Protein AF-A0A9E5TE05-F1 (afdb_monomer_lite)

Sequence (41 aa):
LPISDGWADVVISNGVVNLCLDKSAVFQEMYRVLKPSGRLQ

Foldseek 3Di:
DDAAFQQDQEDEDDCVCVVDPDNPVVVVVRNRNHHPNHYYD

pLDDT: mean 95.95, std 6.98, range [54.53, 98.44]

Secondary structure (DSSP, 8-state):
-PPPTT-EEEE--SSGGGG-S-HHHHHHHHHHHEEEEEEE-

Structure (mmCIF, N/CA/C/O backbone):
data_AF-A0A9E5TE05-F1
#
_entry.id   AF-A0A9E5TE05-F1
#
loop_
_atom_site.group_PDB
_atom_site.id
_atom_site.type_symbol
_atom_site.label_atom_id
_atom_site.label_alt_id
_atom_site.label_comp_id
_atom_site.label_asym_id
_atom_site.label_entity_id
_atom_site.label_seq_id
_atom_site.pdbx_PDB_ins_code
_atom_site.Cartn_x
_atom_site.Cartn_y
_atom_site.Cartn_z
_atom_site.occupancy
_atom_site.B_iso_or_equiv
_atom_site.auth_seq_id
_atom_site.auth_comp_id
_atom_site.auth_asym_id
_atom_site.auth_atom_id
_atom_site.pdbx_PDB_model_num
ATOM 1 N N . LEU A 1 1 ? -6.423 -14.203 -6.600 1.00 54.53 1 LE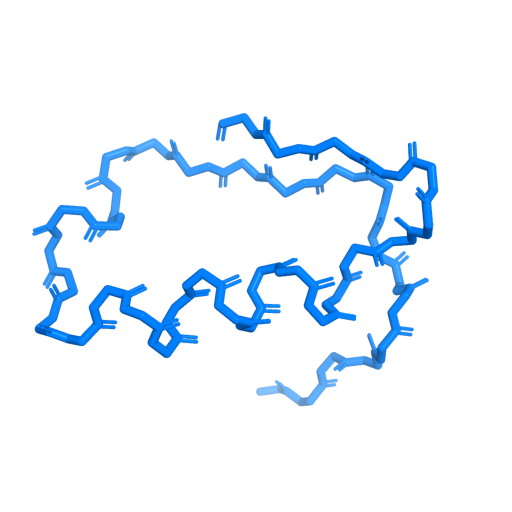U A N 1
ATOM 2 C CA . LEU A 1 1 ? -7.478 -14.179 -5.560 1.00 54.53 1 LEU A CA 1
ATOM 3 C C . LEU A 1 1 ? -8.100 -12.794 -5.577 1.00 54.53 1 LEU A C 1
ATOM 5 O O . LEU A 1 1 ? -7.318 -11.851 -5.574 1.00 54.53 1 LEU A O 1
ATOM 9 N N . PRO A 1 2 ? -9.429 -12.629 -5.611 1.00 83.38 2 PRO A N 1
ATOM 10 C CA . PRO A 1 2 ? -10.006 -11.323 -5.338 1.00 83.38 2 PRO A CA 1
ATOM 11 C C . PRO A 1 2 ? -10.056 -11.093 -3.820 1.00 83.38 2 PRO A C 1
ATOM 13 O O . PRO A 1 2 ? -10.611 -11.908 -3.085 1.00 83.38 2 PRO A O 1
ATOM 16 N N . ILE A 1 3 ? -9.445 -10.000 -3.360 1.00 92.44 3 ILE A N 1
ATOM 17 C CA . ILE A 1 3 ? -9.581 -9.473 -1.993 1.00 92.44 3 ILE A CA 1
ATOM 18 C C . ILE A 1 3 ? -10.605 -8.338 -2.047 1.00 92.44 3 ILE A C 1
ATOM 20 O O . ILE A 1 3 ? -10.501 -7.471 -2.919 1.00 92.44 3 ILE A O 1
ATOM 24 N N . SER A 1 4 ? -11.571 -8.327 -1.131 1.00 95.06 4 SER A N 1
ATOM 25 C CA . SER A 1 4 ? -12.580 -7.265 -1.041 1.00 95.06 4 SER A CA 1
ATOM 26 C C . SER A 1 4 ? -11.977 -5.912 -0.648 1.00 95.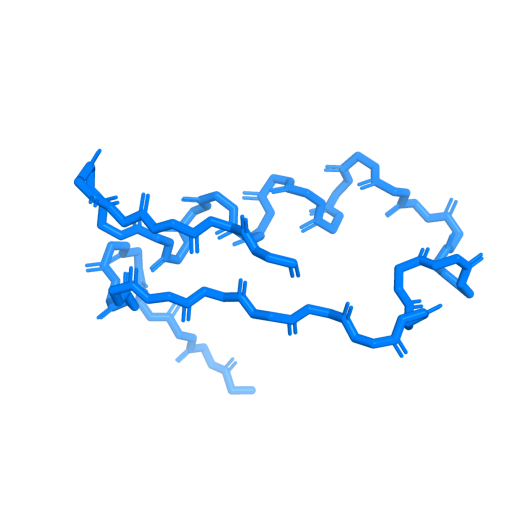06 4 SER A C 1
ATOM 28 O O . SER A 1 4 ? -10.949 -5.851 0.028 1.00 95.06 4 SER A O 1
ATOM 30 N N . ASP A 1 5 ? -12.639 -4.828 -1.046 1.00 97.62 5 ASP A N 1
ATOM 31 C CA . ASP A 1 5 ? -12.313 -3.468 -0.607 1.00 97.62 5 ASP A CA 1
ATOM 32 C C . ASP A 1 5 ? -12.385 -3.365 0.925 1.00 97.62 5 ASP A C 1
ATOM 34 O O . ASP A 1 5 ? -13.227 -4.009 1.558 1.00 97.62 5 ASP A O 1
ATOM 38 N N . GLY A 1 6 ? -11.519 -2.550 1.532 1.00 97.69 6 GLY A N 1
ATOM 39 C CA . GLY A 1 6 ? -11.574 -2.273 2.971 1.00 97.69 6 GLY A CA 1
ATOM 40 C C . GLY A 1 6 ? -11.429 -3.506 3.871 1.00 97.69 6 GLY A C 1
ATOM 41 O O . GLY A 1 6 ? -11.967 -3.530 4.977 1.00 97.69 6 GLY A O 1
ATOM 42 N N . TRP A 1 7 ? -10.757 -4.557 3.409 1.00 96.94 7 TRP A N 1
ATOM 43 C CA . TRP A 1 7 ? -10.621 -5.809 4.150 1.00 96.94 7 TRP A CA 1
ATOM 44 C C . TRP A 1 7 ? -9.469 -5.782 5.168 1.00 96.9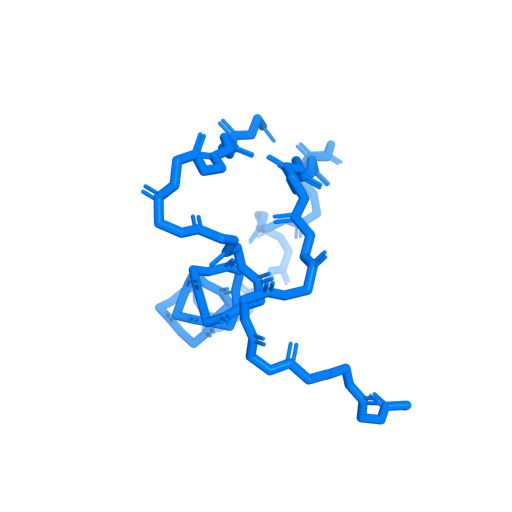4 7 TRP A C 1
ATOM 46 O O . TRP A 1 7 ? -9.614 -6.293 6.279 1.00 96.94 7 TRP A O 1
ATOM 56 N N . ALA A 1 8 ? -8.340 -5.167 4.815 1.00 97.50 8 ALA A N 1
ATOM 57 C CA . ALA A 1 8 ? -7.110 -5.196 5.598 1.00 97.50 8 ALA A CA 1
ATOM 58 C C . ALA A 1 8 ? -6.996 -4.012 6.570 1.00 97.50 8 ALA A C 1
ATOM 60 O O . ALA A 1 8 ? -7.252 -2.861 6.217 1.00 97.50 8 ALA A O 1
ATOM 61 N N . ASP A 1 9 ? -6.536 -4.284 7.791 1.00 98.44 9 ASP A N 1
ATOM 62 C CA . ASP A 1 9 ? -6.132 -3.248 8.750 1.00 98.44 9 ASP A CA 1
ATOM 63 C C . ASP A 1 9 ? -4.721 -2.713 8.455 1.00 98.44 9 ASP A C 1
ATOM 65 O O . ASP A 1 9 ? -4.438 -1.537 8.682 1.00 98.44 9 ASP A O 1
ATOM 69 N N . V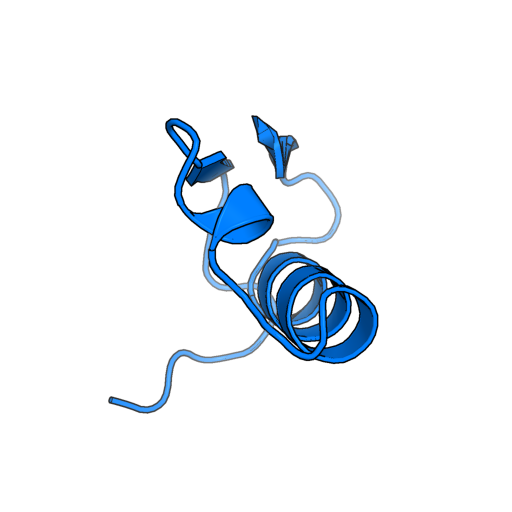AL A 1 10 ? -3.828 -3.566 7.940 1.00 98.31 10 VAL A N 1
ATOM 70 C CA . VAL A 1 10 ? -2.447 -3.206 7.596 1.00 98.31 10 VAL A CA 1
ATOM 71 C C . VAL A 1 10 ? -2.042 -3.875 6.286 1.00 98.31 10 VAL A C 1
ATOM 73 O O . VAL A 1 10 ? -2.303 -5.060 6.084 1.00 98.31 10 VAL A O 1
ATOM 76 N N . VAL A 1 11 ? -1.357 -3.128 5.421 1.00 98.00 11 VAL A N 1
ATOM 77 C CA . VAL A 1 11 ? -0.664 -3.646 4.235 1.00 98.00 11 VAL A CA 1
ATOM 78 C C . VAL A 1 11 ? 0.816 -3.313 4.378 1.00 98.00 11 VAL A C 1
ATOM 80 O O . VAL A 1 11 ? 1.159 -2.173 4.677 1.00 98.00 11 VAL A O 1
ATOM 83 N N . ILE A 1 12 ? 1.688 -4.303 4.178 1.00 97.94 12 ILE A N 1
ATOM 84 C CA . ILE A 1 12 ? 3.139 -4.158 4.347 1.00 97.94 12 ILE A CA 1
ATOM 85 C C . ILE A 1 12 ? 3.837 -4.550 3.049 1.00 97.94 12 ILE A C 1
ATOM 87 O O . ILE A 1 12 ? 3.548 -5.610 2.490 1.00 97.94 12 ILE A O 1
ATOM 91 N N . SER A 1 13 ? 4.791 -3.740 2.596 1.00 97.56 13 SER A N 1
ATOM 92 C CA . SER A 1 13 ? 5.709 -4.110 1.518 1.00 97.56 13 SER A CA 1
ATOM 93 C C . SER A 1 13 ? 7.156 -4.067 1.994 1.00 97.56 13 SER A C 1
ATOM 95 O O . SER A 1 13 ? 7.677 -3.022 2.363 1.00 97.56 13 SER A O 1
ATOM 97 N N . ASN A 1 14 ? 7.868 -5.185 1.864 1.00 97.62 14 ASN A N 1
ATOM 98 C CA . ASN A 1 14 ? 9.319 -5.220 2.036 1.00 97.62 14 ASN A CA 1
ATOM 99 C C . ASN A 1 14 ? 10.012 -5.143 0.668 1.00 97.62 14 ASN A C 1
ATOM 101 O O . ASN A 1 14 ? 10.337 -6.162 0.064 1.00 97.62 14 ASN A O 1
ATOM 105 N N . GLY A 1 15 ? 10.149 -3.928 0.133 1.00 96.19 15 GLY A N 1
ATOM 106 C CA . GLY A 1 15 ? 10.876 -3.656 -1.115 1.00 96.19 15 GLY A CA 1
ATOM 107 C C . GLY A 1 15 ? 10.222 -4.150 -2.416 1.00 96.19 15 GLY A C 1
ATOM 108 O O . GLY A 1 15 ? 10.694 -3.789 -3.491 1.00 96.19 15 GLY A O 1
ATOM 109 N N . VAL A 1 16 ? 9.124 -4.912 -2.357 1.00 97.12 16 VAL A N 1
ATOM 110 C CA . VAL A 1 16 ? 8.479 -5.514 -3.541 1.00 97.12 16 VAL A CA 1
ATOM 111 C C . VAL A 1 16 ? 7.898 -4.459 -4.486 1.00 97.12 16 VAL A C 1
ATOM 113 O O . VAL A 1 16 ? 8.035 -4.597 -5.699 1.00 97.12 16 VAL A O 1
ATOM 116 N N . VAL A 1 17 ? 7.341 -3.362 -3.957 1.00 97.50 17 VAL A N 1
ATOM 117 C CA . VAL A 1 17 ? 6.817 -2.242 -4.772 1.00 97.50 17 VAL A CA 1
ATOM 118 C C . VAL A 1 17 ? 7.877 -1.665 -5.725 1.00 97.50 17 VAL A C 1
ATOM 120 O O . VAL A 1 17 ? 7.548 -1.192 -6.815 1.00 97.50 17 VAL A O 1
ATOM 123 N N . ASN A 1 18 ? 9.167 -1.747 -5.376 1.00 97.19 18 ASN A N 1
ATOM 124 C CA . ASN A 1 18 ? 10.253 -1.245 -6.225 1.00 97.19 18 ASN A CA 1
ATOM 125 C C . ASN A 1 18 ? 10.376 -2.020 -7.541 1.00 97.19 18 ASN A C 1
ATOM 127 O O . ASN A 1 18 ? 10.815 -1.455 -8.542 1.00 97.19 18 ASN A O 1
ATOM 131 N N . LEU A 1 19 ? 9.958 -3.286 -7.537 1.00 98.19 19 LEU A N 1
ATOM 132 C CA . LEU A 1 19 ? 10.022 -4.190 -8.682 1.00 98.19 19 LEU A CA 1
ATOM 133 C C . LEU A 1 19 ? 8.793 -4.069 -9.597 1.00 98.19 19 LEU A C 1
ATOM 135 O O . LEU A 1 19 ? 8.760 -4.672 -10.667 1.00 98.19 19 LEU A O 1
ATOM 139 N N . CYS A 1 20 ? 7.782 -3.294 -9.201 1.00 97.69 20 CYS A N 1
ATOM 140 C CA . CYS A 1 20 ? 6.577 -3.099 -9.994 1.00 97.69 20 CYS A CA 1
ATOM 141 C C . CYS A 1 20 ? 6.794 -2.043 -11.089 1.00 97.69 20 CYS A C 1
ATOM 143 O O . CYS A 1 20 ? 7.302 -0.942 -10.830 1.00 97.69 20 CYS A O 1
ATOM 145 N N . LEU A 1 21 ? 6.366 -2.392 -12.309 1.00 97.81 21 LEU A N 1
ATOM 146 C CA . LEU A 1 21 ? 6.379 -1.513 -13.482 1.00 97.81 21 LEU A CA 1
ATOM 147 C C . LEU A 1 21 ? 5.417 -0.336 -13.297 1.00 97.81 21 LEU A C 1
ATOM 149 O O . LEU A 1 21 ? 5.816 0.813 -13.465 1.00 97.81 21 LEU A O 1
ATOM 153 N N . ASP A 1 22 ? 4.182 -0.624 -12.882 1.00 98.12 22 ASP A N 1
ATOM 154 C CA . ASP A 1 22 ? 3.172 0.386 -12.572 1.00 98.12 22 ASP A CA 1
ATOM 155 C C . ASP A 1 22 ? 3.003 0.525 -11.055 1.00 98.12 22 ASP A C 1
ATOM 157 O O . ASP A 1 22 ? 2.299 -0.243 -10.397 1.00 98.12 22 ASP A O 1
ATOM 161 N N . LYS A 1 23 ? 3.689 1.516 -10.485 1.00 97.44 23 LYS A N 1
ATOM 162 C CA . LYS A 1 23 ? 3.617 1.811 -9.049 1.00 97.44 23 LYS A CA 1
ATOM 163 C C . LYS A 1 23 ? 2.274 2.421 -8.666 1.00 97.44 23 LYS A C 1
ATOM 165 O O . LYS A 1 23 ? 1.787 2.158 -7.572 1.00 97.44 23 LYS A O 1
ATOM 170 N N . SER A 1 24 ? 1.669 3.209 -9.553 1.00 98.06 24 SER A N 1
ATOM 171 C CA . SER A 1 24 ? 0.390 3.863 -9.292 1.00 98.06 24 SER A CA 1
ATOM 172 C C . SER A 1 24 ? -0.725 2.836 -9.145 1.00 98.06 24 SER A C 1
ATOM 174 O O . SER A 1 24 ? -1.463 2.902 -8.165 1.00 98.06 24 SER A O 1
ATOM 176 N N . ALA A 1 25 ? -0.793 1.850 -10.043 1.00 97.81 25 ALA A N 1
ATOM 177 C CA . ALA A 1 25 ? -1.753 0.754 -9.940 1.00 97.81 25 ALA A CA 1
ATOM 178 C C . ALA A 1 25 ? -1.560 -0.063 -8.651 1.00 97.81 25 ALA A C 1
ATOM 180 O O . ALA A 1 25 ? -2.530 -0.392 -7.972 1.00 97.81 25 ALA A O 1
ATOM 181 N N . VAL A 1 26 ? -0.308 -0.341 -8.265 1.00 97.62 26 VAL A N 1
ATOM 182 C CA . VAL A 1 26 ? -0.006 -1.073 -7.024 1.00 97.62 26 VAL A CA 1
ATOM 183 C C . VAL A 1 26 ? -0.447 -0.293 -5.792 1.00 97.62 26 VAL A C 1
ATOM 185 O O . VAL A 1 26 ? -1.139 -0.851 -4.947 1.00 97.62 26 VAL A O 1
ATOM 188 N N . PHE A 1 27 ? -0.114 0.996 -5.690 1.00 97.75 27 PHE A N 1
ATOM 189 C CA . PHE A 1 27 ? -0.557 1.804 -4.555 1.00 97.75 27 PHE A CA 1
ATOM 190 C C . PHE A 1 27 ? -2.082 1.948 -4.517 1.00 97.75 27 PHE A C 1
ATOM 192 O O . PHE A 1 27 ? -2.660 1.824 -3.442 1.00 97.75 27 PHE A O 1
ATOM 199 N N . GLN A 1 28 ? -2.749 2.140 -5.661 1.00 97.69 28 GLN A N 1
ATOM 200 C CA . GLN A 1 28 ? -4.216 2.171 -5.729 1.00 97.69 28 GLN A CA 1
ATOM 201 C C . GLN A 1 28 ? -4.832 0.886 -5.175 1.00 97.69 28 GLN A C 1
ATOM 203 O O . GLN A 1 28 ? -5.762 0.953 -4.376 1.00 97.69 28 GLN A O 1
ATOM 208 N N . GLU A 1 29 ? -4.275 -0.268 -5.531 1.00 97.12 29 GLU A N 1
ATOM 209 C CA . GLU A 1 29 ? -4.757 -1.556 -5.043 1.00 97.12 29 GLU A CA 1
ATOM 210 C C . GLU A 1 29 ? -4.480 -1.751 -3.545 1.00 97.12 29 GLU A C 1
ATOM 212 O O . GLU A 1 29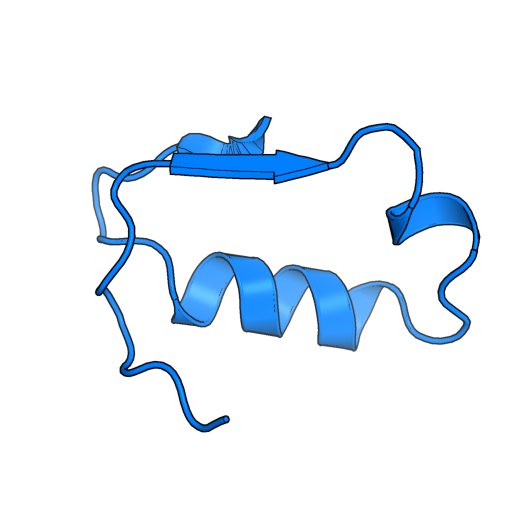 ? -5.356 -2.209 -2.810 1.00 97.12 29 GLU A O 1
ATOM 217 N N . MET A 1 30 ? -3.301 -1.339 -3.063 1.00 97.44 30 MET A N 1
ATOM 218 C CA . MET A 1 30 ? -2.969 -1.347 -1.632 1.00 97.44 30 MET A CA 1
ATOM 219 C C . MET A 1 30 ? -3.941 -0.472 -0.827 1.00 97.44 30 MET A C 1
ATOM 221 O O . MET A 1 30 ? -4.385 -0.885 0.241 1.00 97.44 30 MET A O 1
ATOM 225 N N . TYR A 1 31 ? -4.316 0.705 -1.338 1.00 97.50 31 TYR A N 1
ATOM 226 C CA . TYR A 1 31 ? -5.309 1.571 -0.696 1.00 97.50 31 TYR A CA 1
ATOM 227 C C . TYR A 1 31 ? -6.736 1.030 -0.808 1.00 97.50 31 TYR A C 1
ATOM 229 O O . TYR A 1 31 ? -7.487 1.155 0.154 1.00 97.50 31 TYR A O 1
ATOM 237 N N . ARG A 1 32 ? -7.110 0.396 -1.927 1.00 97.88 32 ARG A N 1
ATOM 238 C CA . ARG A 1 32 ? -8.438 -0.214 -2.108 1.00 97.88 32 ARG A CA 1
ATOM 239 C C . ARG A 1 32 ? -8.716 -1.262 -1.035 1.00 97.88 32 ARG A C 1
ATOM 241 O O . ARG A 1 32 ? -9.810 -1.308 -0.476 1.00 97.88 32 ARG A O 1
ATOM 248 N N . VAL A 1 33 ? -7.731 -2.109 -0.737 1.00 97.69 33 VAL A N 1
ATOM 249 C CA . VAL A 1 33 ? -7.902 -3.187 0.247 1.00 97.69 33 VAL A CA 1
ATOM 250 C C . VAL A 1 33 ? -7.769 -2.712 1.693 1.00 97.69 33 VAL A C 1
ATOM 252 O O . VAL A 1 33 ? -8.199 -3.435 2.589 1.00 97.69 33 VAL A O 1
ATOM 255 N N . LEU A 1 34 ? -7.202 -1.529 1.950 1.00 98.38 34 LEU A N 1
ATOM 256 C CA . LEU A 1 34 ? -7.109 -0.964 3.297 1.00 98.38 34 LEU A CA 1
ATOM 257 C C .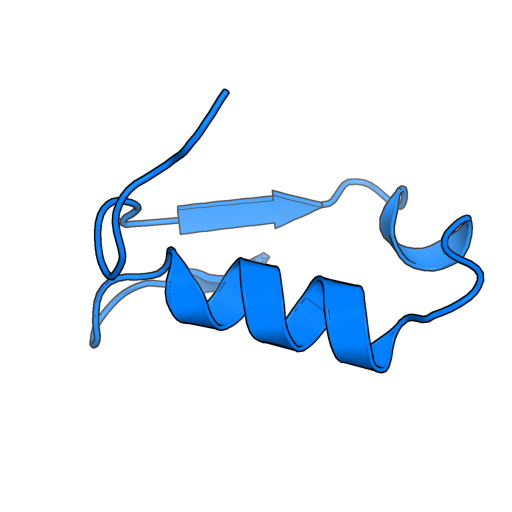 LEU A 1 34 ? -8.468 -0.449 3.779 1.00 98.38 34 LEU A C 1
ATOM 259 O O . LEU A 1 34 ? -9.186 0.253 3.069 1.00 98.38 34 LEU A O 1
ATOM 263 N N . LYS A 1 35 ? -8.808 -0.748 5.035 1.00 98.38 35 LYS A N 1
ATOM 264 C CA . LYS A 1 35 ? -9.895 -0.064 5.750 1.00 98.38 35 LYS A CA 1
ATOM 265 C C . LYS A 1 35 ? -9.627 1.449 5.814 1.00 98.38 35 LYS A C 1
ATOM 267 O O . LYS A 1 35 ? -8.462 1.847 5.812 1.00 98.38 35 LYS A O 1
ATOM 272 N N . PRO A 1 36 ? -10.656 2.301 6.009 1.00 96.56 36 PRO A N 1
ATOM 273 C CA . PRO A 1 36 ? -10.467 3.750 6.152 1.00 96.56 36 PRO A CA 1
ATOM 274 C C . PRO A 1 36 ? -9.472 4.166 7.250 1.00 96.56 36 PRO A C 1
ATOM 276 O O . PRO A 1 36 ? -8.804 5.185 7.122 1.00 96.56 36 PRO A O 1
ATOM 279 N N . SER A 1 37 ? -9.358 3.378 8.326 1.00 96.19 37 SER A N 1
ATOM 280 C CA . SER A 1 37 ? -8.400 3.586 9.425 1.00 96.19 37 SER A CA 1
ATOM 281 C C . SER A 1 37 ? -7.136 2.721 9.320 1.00 96.19 37 SER A C 1
ATOM 283 O O . SER A 1 37 ? -6.379 2.615 10.289 1.00 96.19 37 SER A O 1
ATOM 285 N N . GLY A 1 38 ? -6.951 2.036 8.192 1.00 97.94 38 GLY A N 1
ATOM 286 C CA . GLY A 1 38 ? -5.856 1.106 7.969 1.00 97.94 38 GLY A CA 1
ATOM 287 C C . GLY A 1 38 ? -4.517 1.808 7.752 1.00 97.94 38 GLY A C 1
ATOM 288 O O . GLY A 1 38 ? -4.448 3.019 7.534 1.00 97.94 38 GLY A O 1
ATOM 289 N N . ARG A 1 39 ? -3.426 1.045 7.840 1.00 98.12 39 ARG A N 1
ATOM 290 C CA . ARG A 1 39 ? -2.058 1.571 7.733 1.00 98.12 39 ARG A CA 1
ATOM 291 C C . ARG A 1 39 ? -1.267 0.882 6.629 1.00 98.12 39 ARG A C 1
ATOM 293 O O . ARG A 1 39 ? -1.329 -0.334 6.475 1.00 98.12 39 ARG A O 1
ATOM 300 N N . LEU A 1 40 ? -0.486 1.672 5.903 1.00 97.00 40 LEU A N 1
ATOM 301 C CA . LEU A 1 40 ? 0.481 1.201 4.917 1.00 97.00 40 LEU A CA 1
ATOM 302 C C . LEU A 1 40 ? 1.889 1.267 5.525 1.00 97.00 40 LEU A C 1
ATOM 304 O O . LEU A 1 40 ? 2.233 2.303 6.099 1.00 97.00 40 LEU A O 1
ATOM 308 N N . GLN A 1 41 ? 2.671 0.190 5.409 1.00 94.50 41 GLN A N 1
ATOM 309 C CA . GLN A 1 41 ? 4.051 0.098 5.907 1.00 94.50 41 GLN A CA 1
ATOM 310 C C . GLN A 1 41 ? 5.037 -0.313 4.812 1.00 94.50 41 GLN A C 1
ATOM 312 O O . GLN A 1 41 ? 4.751 -1.289 4.078 1.00 94.50 41 GLN A O 1
#

Radius of gyration: 10.17 Å; chains: 1; bounding box: 24×18×23 Å